Protein AF-A0A6V7LQM3-F1 (afdb_monomer)

Radius of gyration: 14.23 Å; Cα contacts (8 Å, |Δi|>4): 63; chains: 1; bounding box: 43×20×36 Å

Foldseek 3Di:
DVLVVLLVVLQVVLVCCLACVQVCCVVPVPVSLVVLVCCQPPVLVVSCVRDPCPPPSSVSSNVSSVCCNVVSHHDHHPPPDDPVND

Sequence (86 aa):
PQKDTTVLNARLIKDMLEIVGNAMWSAYPTQFPKLLQVLAQQYFPLLLRHESEKNCEISLLKDFLYNAITKGCIPPPEGLLPPTFW

pLDDT: mean 91.52, std 6.56, range [58.19, 97.38]

Secondary structure (DSSP, 8-state):
-HHHHHHHHHHHHHHHHHHHHHHHHHH-TTTHHHHHHHIIIIIHHHHHTTS-TTSHHHHHHHHHHHHHHHHT--PPPTTPPPGGG-

Nearest PDB structures (foldseek):
  6b4i-assembly2_A  TM=9.108E-01  e=2.690E-03  Homo sapiens
  6b4f-assembly2_A  TM=9.049E-01  e=3.727E-03  Homo sapiens

Mean predicted aligned error: 4.14 Å

Structure (mmCIF, N/CA/C/O backbone):
data_AF-A0A6V7LQM3-F1
#
_entry.id   AF-A0A6V7LQM3-F1
#
loop_
_atom_site.group_PDB
_atom_site.id
_atom_site.type_symbol
_atom_site.label_atom_id
_atom_site.label_alt_id
_atom_site.label_comp_id
_atom_site.label_asym_id
_atom_site.label_entity_id
_atom_site.label_seq_id
_atom_site.pdbx_PDB_ins_code
_atom_site.Cartn_x
_atom_site.Cartn_y
_atom_site.Cartn_z
_atom_site.occupancy
_atom_site.B_iso_or_equiv
_atom_site.auth_seq_id
_atom_site.auth_comp_id
_atom_site.auth_asym_id
_atom_site.auth_atom_id
_atom_site.pdbx_PDB_model_num
ATOM 1 N N . PRO A 1 1 ? -9.475 -4.929 23.677 1.00 58.19 1 PRO A N 1
ATOM 2 C CA . PRO A 1 1 ? -9.170 -6.122 22.852 1.00 58.19 1 PRO A CA 1
ATOM 3 C C . PRO A 1 1 ? -9.218 -5.864 21.334 1.00 58.19 1 PRO A C 1
ATOM 5 O O . PRO A 1 1 ? -8.211 -6.077 20.681 1.00 58.19 1 PRO A O 1
ATOM 8 N N . GLN A 1 2 ? -10.342 -5.400 20.762 1.00 64.12 2 GLN A N 1
ATOM 9 C CA . GLN A 1 2 ? -10.469 -5.193 19.298 1.00 64.12 2 GLN A CA 1
ATOM 10 C C . GLN A 1 2 ? -9.761 -3.937 18.755 1.00 64.12 2 GLN A C 1
ATOM 12 O O . GLN A 1 2 ? -9.421 -3.860 17.573 1.00 64.12 2 GLN A O 1
ATOM 17 N N . LYS A 1 3 ? -9.536 -2.947 19.619 1.00 69.62 3 LYS A N 1
ATOM 18 C CA . LYS A 1 3 ? -8.858 -1.690 19.284 1.00 69.62 3 LYS A CA 1
ATOM 19 C C . LYS A 1 3 ? -7.391 -1.910 18.920 1.00 69.62 3 LYS A C 1
ATOM 21 O O . LYS A 1 3 ? -6.969 -1.585 17.814 1.00 69.62 3 LYS A O 1
ATOM 26 N N . ASP A 1 4 ? -6.670 -2.615 19.787 1.00 78.31 4 ASP A N 1
ATOM 27 C CA . ASP A 1 4 ? -5.246 -2.921 19.612 1.00 78.31 4 ASP A CA 1
ATOM 28 C C . ASP A 1 4 ? -4.987 -3.739 18.337 1.00 78.31 4 ASP A C 1
ATOM 30 O O . ASP A 1 4 ? -4.042 -3.476 17.594 1.00 78.31 4 ASP A O 1
ATOM 34 N N . THR A 1 5 ? -5.877 -4.685 18.019 1.00 86.62 5 THR A N 1
ATOM 35 C CA . THR A 1 5 ? -5.783 -5.483 16.788 1.00 86.62 5 THR A CA 1
ATOM 36 C C . THR A 1 5 ? -6.025 -4.654 15.528 1.00 86.62 5 THR A C 1
ATOM 38 O O . THR A 1 5 ? -5.419 -4.921 14.496 1.00 86.62 5 THR A O 1
ATOM 41 N N . THR A 1 6 ? -6.885 -3.634 15.595 1.00 88.25 6 THR A N 1
ATOM 42 C CA . THR A 1 6 ? -7.181 -2.751 14.454 1.00 88.25 6 THR A CA 1
ATOM 43 C C . THR A 1 6 ? -5.970 -1.885 14.111 1.00 88.25 6 THR A C 1
ATOM 45 O O . THR A 1 6 ? -5.576 -1.810 12.947 1.00 88.25 6 THR A O 1
ATOM 48 N N . VAL A 1 7 ? -5.334 -1.302 15.133 1.00 89.75 7 VAL A N 1
ATOM 49 C CA . VAL A 1 7 ? -4.095 -0.518 14.997 1.00 89.75 7 VAL A CA 1
ATOM 50 C C . VAL A 1 7 ? -2.957 -1.391 14.462 1.00 89.75 7 VAL A C 1
ATOM 52 O O . VAL A 1 7 ? -2.265 -1.000 13.520 1.00 89.75 7 VAL A O 1
ATOM 55 N N . LEU A 1 8 ? -2.804 -2.608 14.998 1.00 92.56 8 LEU A N 1
ATOM 56 C CA . LEU A 1 8 ? -1.806 -3.565 14.522 1.00 92.56 8 LEU A CA 1
ATOM 57 C C . LEU A 1 8 ? -2.015 -3.917 13.044 1.00 92.56 8 LEU A C 1
ATOM 59 O O . LEU A 1 8 ? -1.064 -3.883 12.269 1.00 92.56 8 LEU A O 1
ATOM 63 N N . ASN A 1 9 ? -3.250 -4.209 12.636 1.00 91.75 9 ASN A N 1
ATOM 64 C CA . ASN A 1 9 ? -3.556 -4.536 11.245 1.00 91.75 9 ASN A CA 1
ATOM 65 C C . ASN A 1 9 ? -3.238 -3.370 10.302 1.00 91.75 9 ASN A C 1
ATOM 67 O O . ASN A 1 9 ? -2.677 -3.595 9.232 1.00 91.75 9 ASN A O 1
ATOM 71 N N . ALA A 1 10 ? -3.566 -2.134 10.693 1.00 93.12 10 ALA A N 1
ATOM 72 C CA . ALA A 1 10 ? -3.257 -0.954 9.890 1.00 93.12 10 ALA A CA 1
ATOM 73 C C . ALA A 1 10 ? -1.743 -0.792 9.688 1.00 93.12 10 ALA A C 1
ATOM 75 O O . ALA A 1 10 ? -1.281 -0.608 8.560 1.00 93.12 10 ALA A O 1
ATOM 76 N N . ARG A 1 11 ? -0.973 -0.947 10.772 1.00 94.62 11 ARG A N 1
ATOM 77 C CA . ARG A 1 11 ? 0.490 -0.894 10.743 1.00 94.62 11 ARG A CA 1
ATOM 78 C C . ARG A 1 11 ? 1.094 -2.000 9.878 1.00 94.62 11 ARG A C 1
ATOM 80 O O . ARG A 1 11 ? 1.888 -1.704 8.996 1.00 94.62 11 ARG A O 1
ATOM 87 N N . LEU A 1 12 ? 0.684 -3.254 10.076 1.00 95.44 12 LEU A N 1
ATOM 88 C CA . LEU A 1 12 ? 1.215 -4.393 9.319 1.00 95.44 12 LEU A CA 1
ATOM 89 C C . LEU A 1 12 ? 0.943 -4.271 7.817 1.00 95.44 12 LEU A C 1
ATOM 91 O O . LEU A 1 12 ? 1.819 -4.574 7.011 1.00 95.44 12 LEU A O 1
ATOM 95 N N . ILE A 1 13 ? -0.255 -3.817 7.435 1.00 95.56 13 ILE A N 1
ATOM 96 C CA . ILE A 1 13 ? -0.594 -3.592 6.026 1.00 95.56 13 ILE A CA 1
ATOM 97 C C . ILE A 1 13 ? 0.305 -2.505 5.435 1.00 95.56 13 ILE A C 1
ATOM 99 O O . ILE A 1 13 ? 0.860 -2.708 4.358 1.00 95.56 13 ILE A O 1
ATOM 103 N N . LYS A 1 14 ? 0.477 -1.375 6.131 1.00 95.19 14 LYS A N 1
ATOM 104 C CA . LYS A 1 14 ? 1.364 -0.296 5.680 1.00 95.19 14 LYS A CA 1
ATOM 105 C C . LYS A 1 14 ? 2.804 -0.791 5.515 1.00 95.19 14 LYS A C 1
ATOM 107 O O . LYS A 1 14 ? 3.367 -0.626 4.438 1.00 95.19 14 LYS A O 1
ATOM 112 N N . ASP A 1 15 ? 3.374 -1.404 6.550 1.00 95.00 15 ASP A N 1
ATOM 113 C CA . ASP A 1 15 ? 4.779 -1.832 6.569 1.00 95.00 15 ASP A CA 1
ATOM 114 C C . ASP A 1 15 ? 5.057 -2.852 5.449 1.00 95.00 15 ASP A C 1
ATOM 116 O O . ASP A 1 15 ? 6.072 -2.788 4.756 1.00 95.00 15 ASP A O 1
ATOM 120 N N . MET A 1 16 ? 4.113 -3.764 5.201 1.00 95.75 16 MET A N 1
ATOM 121 C CA . MET A 1 16 ? 4.194 -4.700 4.084 1.00 95.75 16 MET A CA 1
ATOM 122 C C . MET A 1 16 ? 4.169 -3.969 2.734 1.00 95.75 16 MET A C 1
ATOM 124 O O . MET A 1 16 ? 5.038 -4.206 1.895 1.00 95.75 16 MET A O 1
ATOM 128 N N . LEU A 1 17 ? 3.226 -3.045 2.528 1.00 95.50 17 LEU A N 1
ATOM 129 C CA . LEU A 1 17 ? 3.108 -2.293 1.276 1.00 95.50 17 LEU A CA 1
ATOM 130 C C . LEU A 1 17 ? 4.312 -1.379 1.000 1.00 95.50 17 LEU A C 1
ATOM 132 O O . LEU A 1 17 ? 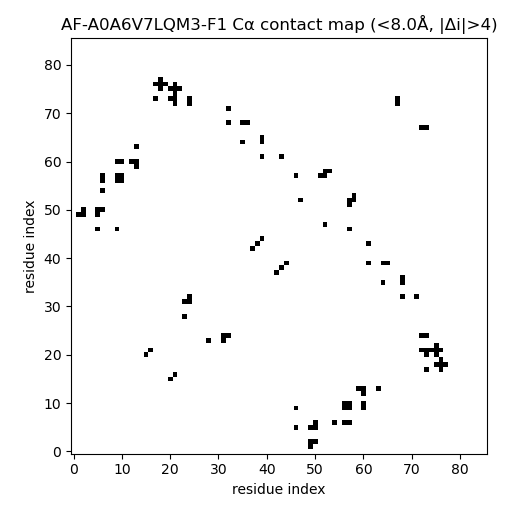4.651 -1.184 -0.165 1.00 95.50 17 LEU A O 1
ATOM 136 N N . GLU A 1 18 ? 4.976 -0.847 2.023 1.00 94.81 18 GLU A N 1
ATOM 137 C CA . GLU A 1 18 ? 6.211 -0.069 1.851 1.00 94.81 18 GLU A CA 1
ATOM 138 C C . GLU A 1 18 ? 7.364 -0.920 1.3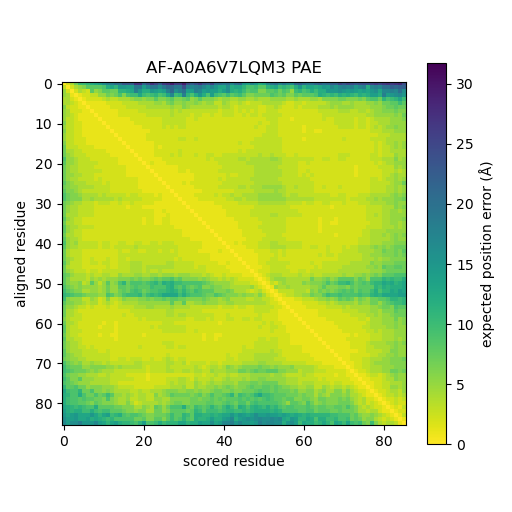24 1.00 94.81 18 GLU A C 1
ATOM 140 O O . GLU A 1 18 ? 8.120 -0.468 0.466 1.00 94.81 18 GLU A O 1
ATOM 145 N N . ILE A 1 19 ? 7.476 -2.164 1.793 1.00 94.62 19 ILE A N 1
ATOM 146 C CA . ILE A 1 19 ? 8.565 -3.060 1.398 1.00 94.62 19 ILE A CA 1
ATOM 147 C C . ILE A 1 19 ? 8.279 -3.695 0.035 1.00 94.62 19 ILE A C 1
ATOM 149 O O . ILE A 1 19 ? 9.106 -3.642 -0.875 1.00 94.62 19 ILE A O 1
ATOM 153 N N . VAL A 1 20 ? 7.108 -4.318 -0.126 1.00 95.25 20 VAL A N 1
ATOM 154 C CA . VAL A 1 20 ? 6.807 -5.136 -1.314 1.00 95.25 20 VAL A CA 1
ATOM 15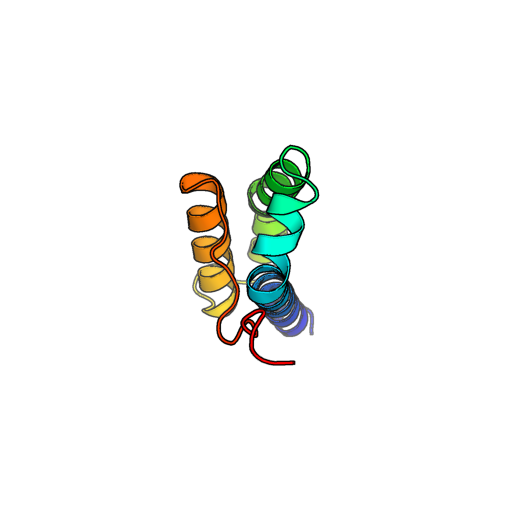5 C C . VAL A 1 20 ? 5.983 -4.412 -2.372 1.00 95.25 20 VAL A C 1
ATOM 157 O O . VAL A 1 20 ? 5.845 -4.921 -3.485 1.00 95.25 20 VAL A O 1
ATOM 160 N N . GLY A 1 21 ? 5.434 -3.234 -2.070 1.00 95.25 21 GLY A N 1
ATOM 161 C CA . GLY A 1 21 ? 4.480 -2.555 -2.945 1.00 95.25 21 GLY A CA 1
ATOM 162 C C . GLY A 1 21 ? 5.051 -2.213 -4.317 1.00 95.25 21 GLY A C 1
ATOM 163 O O . GLY A 1 21 ? 4.366 -2.401 -5.319 1.00 95.25 21 GLY A O 1
ATOM 164 N N . ASN A 1 22 ? 6.318 -1.797 -4.395 1.00 95.56 22 ASN A N 1
ATOM 165 C CA . ASN A 1 22 ? 6.983 -1.525 -5.672 1.00 95.56 22 ASN A CA 1
ATOM 166 C C . ASN A 1 22 ? 7.109 -2.787 -6.549 1.00 95.56 22 ASN A C 1
ATOM 168 O O . ASN A 1 22 ? 6.772 -2.769 -7.738 1.00 95.56 22 ASN A O 1
ATOM 172 N N . ALA A 1 23 ? 7.530 -3.902 -5.946 1.00 95.38 23 ALA A N 1
ATOM 173 C CA . ALA A 1 23 ? 7.661 -5.181 -6.634 1.00 95.38 23 ALA A CA 1
ATOM 174 C C . ALA A 1 23 ? 6.293 -5.728 -7.076 1.00 95.38 23 ALA A C 1
ATOM 176 O O . ALA A 1 23 ? 6.147 -6.187 -8.207 1.00 95.38 23 ALA A O 1
ATOM 177 N N . MET A 1 24 ? 5.266 -5.623 -6.225 1.00 96.06 24 MET A N 1
ATOM 178 C CA . MET A 1 24 ? 3.899 -6.042 -6.553 1.00 96.06 24 MET A CA 1
ATOM 179 C C . MET A 1 24 ? 3.276 -5.202 -7.662 1.00 96.06 24 MET A C 1
ATOM 181 O O . MET A 1 24 ? 2.610 -5.755 -8.535 1.00 96.06 24 MET A O 1
ATOM 185 N N . TRP A 1 25 ? 3.514 -3.890 -7.668 1.00 95.69 25 TRP A N 1
ATO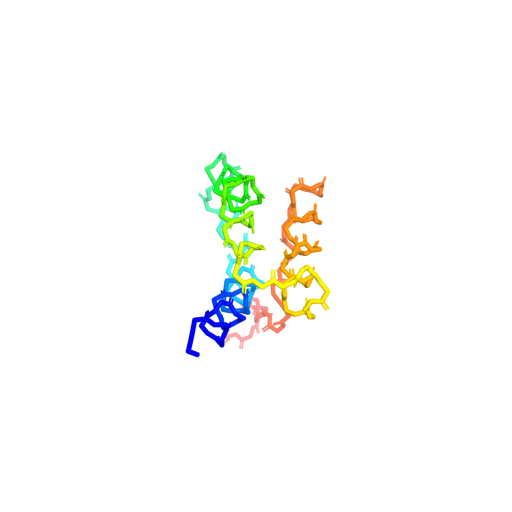M 186 C CA . TRP A 1 25 ? 3.042 -3.022 -8.743 1.00 95.69 25 TRP A CA 1
ATOM 187 C C . TRP A 1 25 ? 3.687 -3.390 -10.081 1.00 95.69 25 TRP A C 1
ATOM 189 O O . TRP A 1 25 ? 3.009 -3.420 -11.104 1.00 95.69 25 TRP A O 1
ATOM 199 N N . SER A 1 26 ? 4.977 -3.731 -10.065 1.00 95.06 26 SER A N 1
ATOM 200 C CA . SER A 1 26 ? 5.712 -4.157 -11.261 1.00 95.06 26 SER A CA 1
ATOM 201 C C . SER A 1 26 ? 5.265 -5.536 -11.761 1.00 95.06 26 SER A C 1
ATOM 203 O O . SER A 1 26 ? 5.115 -5.736 -12.963 1.00 95.06 26 SER A O 1
ATOM 205 N N . ALA A 1 27 ? 5.009 -6.481 -10.850 1.00 97.06 27 ALA A N 1
ATOM 206 C CA . ALA A 1 27 ? 4.562 -7.832 -11.190 1.00 97.06 27 ALA A CA 1
ATOM 207 C C . ALA A 1 27 ? 3.085 -7.891 -11.625 1.00 97.06 27 ALA A C 1
ATOM 209 O O . ALA A 1 27 ? 2.723 -8.691 -12.487 1.00 97.06 27 ALA A O 1
ATOM 210 N N . TYR A 1 28 ? 2.227 -7.043 -11.048 1.00 96.88 28 TYR A N 1
ATOM 211 C CA . TYR A 1 28 ? 0.777 -7.051 -11.266 1.00 96.88 28 TYR A CA 1
ATOM 212 C C . TYR A 1 28 ? 0.224 -5.645 -11.568 1.00 96.88 28 TYR A C 1
ATOM 214 O O . TYR A 1 28 ? -0.654 -5.158 -10.847 1.00 96.88 28 TYR A O 1
ATOM 222 N N . PRO A 1 29 ? 0.655 -4.996 -12.663 1.00 94.62 29 PRO A N 1
ATOM 223 C CA . PRO A 1 29 ? 0.398 -3.574 -12.917 1.00 94.62 29 PRO A CA 1
ATOM 224 C C . PRO A 1 29 ? -1.083 -3.207 -13.061 1.00 94.62 29 PRO A C 1
ATOM 226 O O . PRO A 1 29 ? -1.455 -2.058 -12.853 1.00 94.62 29 PRO A O 1
ATOM 229 N N . THR A 1 30 ? -1.953 -4.164 -13.396 1.00 94.94 30 THR A N 1
ATOM 230 C CA . THR A 1 30 ? -3.399 -3.930 -13.560 1.00 94.94 30 THR A CA 1
ATOM 231 C C . THR A 1 30 ? -4.245 -4.434 -12.394 1.00 94.94 30 THR A C 1
ATOM 233 O O . THR A 1 30 ? -5.363 -3.955 -12.208 1.00 94.94 30 THR A O 1
ATOM 236 N N . GLN A 1 31 ? -3.750 -5.401 -11.615 1.00 97.38 31 GLN A N 1
ATOM 237 C CA . GLN A 1 31 ? -4.511 -6.021 -10.523 1.00 97.38 31 GLN A CA 1
ATOM 238 C C . GLN A 1 31 ? -4.145 -5.429 -9.165 1.00 97.38 31 GLN A C 1
ATOM 240 O O . GLN A 1 31 ? -5.027 -5.202 -8.340 1.00 97.38 31 GLN A O 1
ATOM 245 N N . PHE A 1 32 ? -2.871 -5.109 -8.944 1.00 96.81 32 PHE A N 1
ATOM 246 C CA . PHE A 1 32 ? -2.428 -4.516 -7.690 1.00 96.81 32 PHE A CA 1
ATOM 247 C C . PHE A 1 32 ? -3.073 -3.146 -7.405 1.00 96.81 32 PHE A C 1
ATOM 249 O O . PHE A 1 32 ? -3.568 -2.958 -6.293 1.00 96.81 32 PHE A O 1
ATOM 256 N N . PRO A 1 33 ? -3.228 -2.227 -8.382 1.00 95.75 33 PRO A N 1
ATOM 257 C CA . PRO A 1 33 ? -3.944 -0.974 -8.132 1.00 95.75 33 PRO A CA 1
ATOM 258 C C . PRO A 1 33 ? -5.409 -1.186 -7.730 1.00 95.75 33 PRO A C 1
ATOM 260 O O . PRO A 1 33 ? -5.931 -0.452 -6.894 1.00 95.75 33 PRO A O 1
ATOM 263 N N . LYS A 1 34 ? -6.075 -2.218 -8.270 1.00 96.62 34 LYS A N 1
ATOM 264 C CA . LYS A 1 34 ? -7.448 -2.570 -7.871 1.00 96.62 34 LYS A CA 1
ATOM 265 C C . LYS A 1 34 ? -7.496 -3.053 -6.427 1.00 96.62 34 LYS A C 1
ATOM 267 O O . LYS A 1 34 ? -8.409 -2.685 -5.696 1.00 96.62 34 LYS A O 1
ATOM 272 N N . LEU A 1 35 ? -6.504 -3.836 -6.000 1.00 96.56 35 LEU A N 1
ATOM 273 C CA . LEU A 1 35 ? -6.389 -4.260 -4.607 1.00 96.56 35 LEU A CA 1
ATOM 274 C C . LEU A 1 35 ? -6.232 -3.050 -3.674 1.00 96.56 35 LEU A C 1
ATOM 276 O O . LEU A 1 35 ? -6.925 -2.972 -2.663 1.00 96.56 35 LEU A O 1
ATOM 280 N N . LEU A 1 36 ? -5.394 -2.073 -4.037 1.00 96.19 36 LEU A N 1
ATOM 281 C CA . LEU A 1 36 ? -5.245 -0.832 -3.266 1.00 96.19 36 LEU A CA 1
ATOM 282 C C . LEU A 1 36 ? -6.547 -0.024 -3.206 1.00 96.19 36 LEU A C 1
ATOM 284 O O . LEU A 1 36 ? -6.891 0.503 -2.150 1.00 96.19 36 LEU A O 1
ATOM 288 N N . GLN A 1 37 ? -7.309 0.029 -4.302 1.00 95.88 37 GLN A N 1
ATOM 289 C CA . GLN A 1 37 ? -8.637 0.649 -4.308 1.00 95.88 37 GLN A CA 1
ATOM 290 C C . GLN A 1 37 ? -9.609 -0.073 -3.371 1.00 95.88 37 GLN A C 1
ATOM 292 O O . GLN A 1 37 ? -10.320 0.590 -2.622 1.00 95.88 37 GLN A O 1
ATOM 297 N N . VAL A 1 38 ? -9.616 -1.409 -3.349 1.00 96.75 38 VAL A N 1
ATOM 298 C CA . VAL A 1 38 ? -10.438 -2.187 -2.406 1.00 96.75 38 VAL A CA 1
ATOM 299 C C . VAL A 1 38 ? -10.020 -1.909 -0.961 1.00 96.75 38 VAL A C 1
ATOM 301 O O . VAL A 1 38 ? -10.880 -1.698 -0.103 1.00 96.75 38 VAL A O 1
ATOM 304 N N . LEU A 1 39 ? -8.714 -1.835 -0.686 1.00 95.62 39 LEU A N 1
ATOM 305 C CA . LEU A 1 39 ? -8.209 -1.474 0.637 1.00 95.62 39 LEU A CA 1
ATOM 306 C C . LEU A 1 39 ? -8.683 -0.077 1.060 1.00 95.62 39 LEU A C 1
ATOM 308 O O . LEU A 1 39 ? -9.176 0.084 2.173 1.00 95.62 39 LEU A O 1
ATOM 312 N N . ALA A 1 40 ? -8.609 0.911 0.169 1.00 94.75 40 ALA A N 1
ATOM 313 C CA . ALA A 1 40 ? -9.020 2.282 0.460 1.00 94.75 40 ALA A CA 1
ATOM 314 C C . ALA A 1 40 ? -10.547 2.454 0.576 1.00 94.75 40 ALA A C 1
ATOM 316 O O . ALA A 1 40 ? -11.022 3.191 1.436 1.00 94.75 40 ALA A O 1
ATOM 317 N N . GLN A 1 41 ? -11.329 1.792 -0.280 1.00 95.19 41 GLN A N 1
ATOM 318 C CA . GLN A 1 41 ? -12.777 2.016 -0.386 1.00 95.19 41 GLN A CA 1
ATOM 319 C C . GLN A 1 41 ? -13.609 1.091 0.500 1.00 95.19 41 GLN A C 1
ATOM 321 O O . GLN A 1 41 ? -14.688 1.481 0.936 1.00 95.19 41 GLN A O 1
ATOM 326 N N . GLN A 1 42 ? -13.146 -0.136 0.745 1.00 94.44 42 GLN A N 1
ATOM 327 C CA . GLN A 1 42 ? -13.931 -1.150 1.453 1.00 94.44 42 GLN A CA 1
ATOM 328 C C . GLN A 1 42 ? -13.323 -1.504 2.804 1.00 94.44 42 GLN A C 1
ATOM 330 O O . GLN A 1 42 ? -14.043 -1.554 3.798 1.00 94.44 42 GLN A O 1
ATOM 335 N N . TYR A 1 43 ? -12.007 -1.717 2.865 1.00 93.25 43 TYR A N 1
ATOM 336 C CA . TYR A 1 43 ? -11.358 -2.141 4.105 1.00 93.25 43 TYR A CA 1
ATOM 337 C C . TYR A 1 43 ? -11.127 -0.980 5.077 1.00 93.25 43 TYR A C 1
ATOM 339 O O . TYR A 1 43 ? -11.427 -1.099 6.263 1.00 93.25 43 TYR A O 1
ATOM 347 N N . PHE A 1 44 ? -10.657 0.169 4.588 1.00 92.19 44 PHE A N 1
ATOM 348 C CA . PHE A 1 44 ? -10.375 1.332 5.430 1.00 92.19 44 PHE A CA 1
ATOM 349 C C . PHE A 1 44 ? -11.600 1.808 6.241 1.00 92.19 44 PHE A C 1
ATOM 351 O O . PHE A 1 44 ? -11.467 1.988 7.453 1.00 92.19 44 PHE A O 1
ATOM 358 N N . PRO A 1 45 ? -12.826 1.889 5.678 1.00 92.44 45 PRO A N 1
ATOM 359 C CA . PRO A 1 45 ? -14.024 2.178 6.471 1.00 92.44 45 PRO A CA 1
ATOM 360 C C . 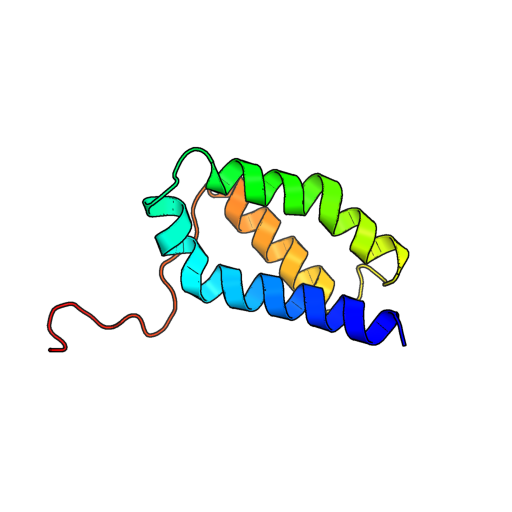PRO A 1 45 ? -14.323 1.153 7.574 1.00 92.44 45 PRO A C 1
ATOM 362 O O . PRO A 1 45 ? -14.925 1.513 8.581 1.00 92.44 45 PRO A O 1
ATOM 365 N N . LEU A 1 46 ? -13.926 -0.117 7.418 1.00 91.25 46 LEU A N 1
ATOM 366 C CA . LEU A 1 46 ? -14.102 -1.136 8.462 1.00 91.25 46 LEU A CA 1
ATOM 367 C C . LEU A 1 46 ? -13.159 -0.906 9.647 1.00 91.25 46 LEU A C 1
ATOM 369 O O . LEU A 1 46 ? -13.560 -1.141 10.790 1.00 91.25 46 LEU A O 1
ATOM 373 N N . LEU A 1 47 ? -11.946 -0.408 9.390 1.00 89.38 47 LEU A N 1
ATOM 374 C CA . LEU A 1 47 ? -11.021 0.018 10.445 1.00 89.38 47 LEU A CA 1
ATOM 375 C C . LEU A 1 47 ? -11.615 1.196 11.230 1.00 89.38 47 LEU A C 1
ATOM 377 O O . LEU A 1 47 ? -11.651 1.161 12.459 1.00 89.38 47 LEU A O 1
ATOM 381 N N . LEU A 1 48 ? -12.188 2.178 10.524 1.00 89.75 48 LEU A N 1
ATOM 382 C CA . LEU A 1 48 ? -12.806 3.362 11.135 1.00 89.75 48 LEU A CA 1
ATOM 383 C C . LEU A 1 48 ? -14.058 3.070 11.980 1.00 89.75 48 LEU A C 1
ATOM 385 O O . LEU A 1 48 ? -14.474 3.902 12.782 1.00 89.75 48 LEU A O 1
ATOM 389 N N . ARG A 1 49 ? -14.681 1.893 11.834 1.00 89.56 49 ARG A N 1
ATOM 390 C CA . ARG A 1 49 ? -15.786 1.471 12.719 1.00 89.56 49 ARG A CA 1
ATOM 391 C C . ARG A 1 49 ? -15.312 1.123 14.127 1.00 89.56 49 ARG A C 1
ATOM 393 O O . ARG A 1 49 ? -16.104 1.191 15.062 1.00 89.56 49 ARG A O 1
ATOM 400 N N . HIS A 1 50 ? -14.055 0.713 14.264 1.00 87.31 50 HIS A N 1
ATOM 401 C CA . HIS A 1 50 ? -13.492 0.220 15.520 1.00 87.31 50 HIS A CA 1
ATOM 402 C C . HIS A 1 50 ? -12.497 1.206 16.134 1.00 87.31 50 HIS A C 1
ATOM 404 O O . HIS A 1 50 ? -12.281 1.167 17.347 1.00 87.31 50 HIS A O 1
ATOM 410 N N . GLU A 1 51 ? -11.935 2.106 15.323 1.00 89.00 51 GLU A N 1
ATOM 411 C CA . GLU A 1 51 ? -10.972 3.111 15.755 1.00 89.00 51 GLU A CA 1
ATOM 412 C C . GLU A 1 51 ? -11.164 4.483 15.103 1.00 89.00 51 GLU A C 1
ATOM 414 O O . GLU A 1 51 ? -11.789 4.628 14.057 1.00 89.00 51 GLU A O 1
ATOM 419 N N . SER A 1 52 ? -10.611 5.510 15.749 1.00 84.69 52 SER A N 1
ATOM 420 C CA . SER A 1 52 ? -10.668 6.886 15.249 1.00 84.69 52 SER A CA 1
ATOM 421 C C . SER A 1 52 ? -9.683 7.106 14.105 1.00 84.69 52 SER A C 1
ATOM 423 O O . SER A 1 52 ? -8.526 6.711 14.189 1.00 84.69 52 SER A O 1
ATOM 425 N N . GLU A 1 53 ? -10.091 7.868 13.092 1.00 80.00 53 GLU A N 1
ATOM 426 C CA . GLU A 1 53 ? -9.193 8.346 12.031 1.00 80.00 53 GLU A CA 1
ATOM 427 C C . GLU A 1 53 ? -8.046 9.221 12.569 1.00 80.00 53 GLU A C 1
ATOM 429 O O . GLU A 1 53 ? -7.013 9.364 11.927 1.00 80.00 53 GLU A O 1
ATOM 434 N N . LYS A 1 54 ? -8.203 9.774 13.781 1.00 81.88 54 LYS A N 1
ATOM 435 C CA . LYS A 1 54 ? -7.152 10.528 14.482 1.00 81.88 54 LYS A CA 1
ATOM 436 C C . LYS A 1 54 ? -6.057 9.634 15.074 1.00 81.88 54 LYS A C 1
ATOM 438 O O . LYS A 1 54 ? -5.086 10.158 15.614 1.00 81.88 54 LYS A O 1
ATOM 443 N N . ASN A 1 55 ? -6.225 8.311 15.042 1.00 90.62 55 ASN A N 1
ATOM 444 C CA . ASN A 1 55 ? -5.165 7.385 15.411 1.00 90.62 55 ASN A CA 1
ATOM 445 C C . ASN A 1 55 ? -4.027 7.482 14.378 1.00 90.62 55 ASN A C 1
ATOM 447 O O . ASN A 1 55 ? -4.275 7.487 13.171 1.00 90.62 55 ASN A O 1
ATOM 451 N N . CYS A 1 56 ? -2.790 7.585 14.863 1.00 89.31 56 CYS A N 1
ATOM 452 C CA . CYS A 1 56 ? -1.619 7.878 14.040 1.00 89.31 56 CYS A CA 1
ATOM 453 C C . CYS A 1 56 ? -1.433 6.830 12.933 1.00 89.31 56 CYS A C 1
ATOM 455 O O . CYS A 1 56 ? -1.306 7.160 11.760 1.00 89.31 56 CYS A O 1
ATOM 457 N N . GLU A 1 57 ? -1.508 5.556 13.291 1.00 90.50 57 GLU A N 1
ATOM 458 C CA . GLU A 1 57 ? -1.253 4.407 12.432 1.00 90.50 57 GLU A CA 1
ATOM 459 C C . GLU A 1 57 ? -2.317 4.277 11.338 1.00 90.50 57 GLU A C 1
ATOM 461 O O . GLU A 1 57 ? -2.006 3.946 10.192 1.00 90.50 57 GLU A O 1
ATOM 466 N N . ILE A 1 58 ? -3.569 4.602 11.669 1.00 92.62 58 ILE A N 1
ATOM 467 C CA . ILE A 1 58 ? -4.674 4.640 10.707 1.00 92.62 58 ILE A CA 1
ATOM 468 C C . ILE A 1 58 ? -4.506 5.811 9.734 1.00 92.62 58 ILE A C 1
ATOM 470 O O . ILE A 1 58 ? -4.662 5.619 8.526 1.00 92.62 58 ILE A O 1
ATOM 474 N N . SER A 1 59 ? -4.145 7.001 10.227 1.00 92.81 59 SER A N 1
ATOM 475 C CA . SER A 1 59 ? -3.875 8.161 9.366 1.00 92.81 59 SER A CA 1
ATOM 476 C C . SER A 1 59 ? -2.696 7.900 8.427 1.00 92.81 59 SER A C 1
ATOM 478 O O . SER A 1 59 ? -2.783 8.194 7.239 1.00 92.81 59 SER A O 1
ATOM 480 N N . LEU A 1 60 ? -1.624 7.271 8.918 1.00 93.44 60 LEU A N 1
ATOM 481 C CA . LEU A 1 60 ? -0.460 6.917 8.103 1.00 93.44 60 LEU A CA 1
ATOM 482 C C . LEU A 1 60 ? -0.822 5.943 6.977 1.00 93.44 60 LEU A C 1
ATOM 484 O O . LEU A 1 60 ? -0.385 6.128 5.841 1.00 93.44 60 LEU A O 1
ATOM 488 N N . LEU A 1 61 ? -1.643 4.926 7.261 1.00 94.38 61 LEU A N 1
ATOM 489 C CA . LEU A 1 61 ? -2.135 4.017 6.225 1.00 94.38 61 LEU A CA 1
ATOM 490 C C . LEU A 1 61 ? -2.995 4.759 5.190 1.00 94.38 61 LEU A C 1
ATOM 492 O O . LEU A 1 61 ? -2.865 4.507 3.991 1.00 94.38 61 LEU A O 1
ATOM 496 N N . LYS A 1 62 ? -3.855 5.684 5.633 1.00 94.06 62 LYS A N 1
ATOM 497 C CA . LYS A 1 62 ? -4.684 6.506 4.742 1.00 94.06 62 LYS A CA 1
ATOM 498 C C . LYS A 1 62 ? -3.830 7.326 3.783 1.00 94.06 62 LYS A C 1
ATOM 500 O O . LYS A 1 62 ? -4.049 7.274 2.573 1.00 94.06 62 LYS A O 1
ATOM 505 N N . ASP A 1 63 ? -2.856 8.051 4.321 1.00 94.56 63 ASP A N 1
ATOM 506 C CA . ASP A 1 63 ? -1.976 8.916 3.542 1.00 94.56 63 ASP A CA 1
ATOM 507 C C . ASP A 1 63 ? -1.127 8.093 2.570 1.00 94.56 63 ASP A C 1
ATOM 509 O O . ASP A 1 63 ? -0.953 8.479 1.411 1.00 94.56 63 ASP A O 1
ATOM 513 N N . PHE A 1 64 ? -0.655 6.919 2.996 1.00 94.94 64 PHE A N 1
ATOM 514 C CA . PHE A 1 64 ? 0.057 5.986 2.129 1.00 94.94 64 PHE A CA 1
ATOM 515 C C . PHE A 1 64 ? -0.812 5.529 0.948 1.00 94.94 64 PHE A C 1
ATOM 517 O O . PHE A 1 64 ? -0.405 5.669 -0.207 1.00 94.94 64 PHE A O 1
ATOM 524 N N . LEU A 1 65 ? -2.026 5.032 1.214 1.00 95.50 65 LEU A N 1
ATOM 525 C CA . LEU A 1 65 ? -2.949 4.560 0.175 1.00 95.50 65 LEU A CA 1
ATOM 526 C C . LEU A 1 65 ? -3.342 5.687 -0.786 1.00 95.50 65 LEU A C 1
ATOM 528 O O . LEU A 1 65 ? -3.336 5.489 -2.002 1.00 95.50 65 LEU A O 1
ATOM 532 N N . TYR A 1 66 ? -3.638 6.875 -0.257 1.00 95.00 66 TYR A N 1
ATOM 533 C CA . TYR A 1 66 ? -3.972 8.046 -1.063 1.00 95.00 66 TYR A CA 1
ATOM 534 C C . TYR A 1 66 ? -2.822 8.433 -1.997 1.00 95.00 66 TYR A C 1
ATOM 536 O O . TYR A 1 66 ? -3.033 8.620 -3.197 1.00 95.00 66 TYR A O 1
ATOM 544 N N . ASN A 1 67 ? -1.595 8.496 -1.475 1.00 95.25 67 ASN A N 1
ATOM 545 C CA . ASN A 1 67 ? -0.412 8.812 -2.267 1.00 95.25 67 ASN A CA 1
ATOM 546 C C . ASN A 1 67 ? -0.139 7.751 -3.338 1.00 95.25 67 ASN A C 1
ATOM 548 O O . ASN A 1 67 ? 0.113 8.112 -4.486 1.00 95.25 6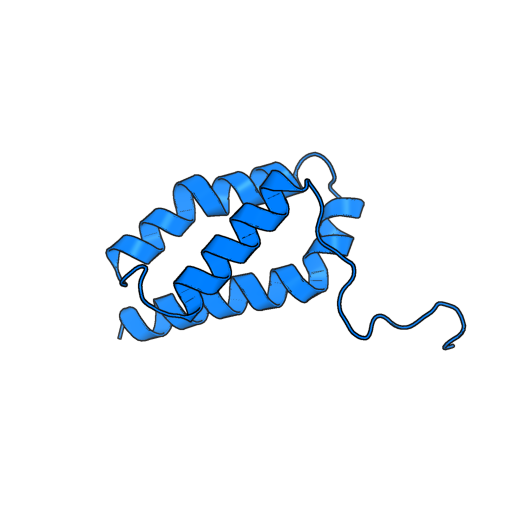7 ASN A O 1
ATOM 552 N N . ALA A 1 68 ? -0.221 6.466 -2.988 1.00 94.25 68 ALA A N 1
ATOM 553 C CA . ALA A 1 68 ? 0.028 5.363 -3.912 1.00 94.25 68 ALA A CA 1
ATOM 554 C C . ALA A 1 68 ? -0.979 5.353 -5.075 1.00 94.25 68 ALA A C 1
ATOM 556 O O . ALA A 1 68 ? -0.588 5.239 -6.236 1.00 94.25 68 ALA A O 1
ATOM 557 N N . ILE A 1 69 ? -2.272 5.534 -4.783 1.00 94.50 69 ILE A N 1
ATOM 558 C CA . ILE A 1 69 ? -3.333 5.564 -5.802 1.00 94.50 69 ILE A CA 1
ATOM 559 C C . ILE A 1 69 ? -3.220 6.819 -6.676 1.00 94.50 69 ILE A C 1
ATOM 561 O O . ILE A 1 69 ? -3.327 6.717 -7.895 1.00 94.50 69 ILE A O 1
ATOM 565 N N . THR A 1 70 ? -2.975 7.988 -6.075 1.00 95.00 70 THR A N 1
ATOM 566 C CA . THR A 1 70 ? -2.908 9.268 -6.803 1.00 95.00 70 THR A CA 1
ATOM 567 C C . THR A 1 70 ? -1.682 9.345 -7.708 1.00 95.00 70 THR A C 1
ATOM 569 O O . THR A 1 70 ? -1.781 9.799 -8.845 1.00 95.00 70 THR A O 1
ATOM 572 N N . LYS A 1 71 ? -0.518 8.892 -7.223 1.00 93.69 71 LYS A N 1
ATOM 573 C CA . LYS A 1 71 ? 0.723 8.869 -8.012 1.00 93.69 71 LYS A CA 1
ATOM 574 C C . LYS A 1 71 ? 0.748 7.723 -9.023 1.00 93.69 71 LYS A C 1
ATOM 576 O O . LYS A 1 71 ? 1.495 7.792 -9.992 1.00 93.69 71 LYS A O 1
ATOM 581 N N . GLY A 1 72 ? -0.043 6.673 -8.794 1.00 92.50 72 GLY A N 1
ATOM 582 C CA . GLY A 1 72 ? -0.053 5.473 -9.629 1.00 92.50 72 GLY A CA 1
ATOM 583 C C . GLY A 1 72 ? 1.239 4.656 -9.530 1.00 92.50 72 GLY A C 1
ATOM 584 O O . GLY A 1 72 ? 1.550 3.895 -10.444 1.00 92.50 72 GLY A O 1
ATOM 585 N N . CYS A 1 73 ? 2.008 4.834 -8.454 1.00 91.38 73 CYS A N 1
ATOM 586 C CA . CYS A 1 73 ? 3.232 4.093 -8.192 1.00 91.38 73 CYS A CA 1
ATOM 587 C C . CYS A 1 73 ? 3.555 4.065 -6.692 1.00 91.38 73 CYS A C 1
ATOM 589 O O . CYS A 1 73 ? 3.123 4.927 -5.922 1.00 91.38 73 CYS A O 1
ATOM 591 N N . ILE A 1 74 ? 4.358 3.079 -6.293 1.00 93.94 74 ILE A N 1
ATOM 592 C CA . ILE A 1 74 ? 5.002 3.012 -4.977 1.00 93.94 74 ILE A CA 1
ATOM 593 C C . ILE A 1 74 ? 6.515 3.040 -5.223 1.00 93.94 74 ILE A C 1
ATOM 595 O O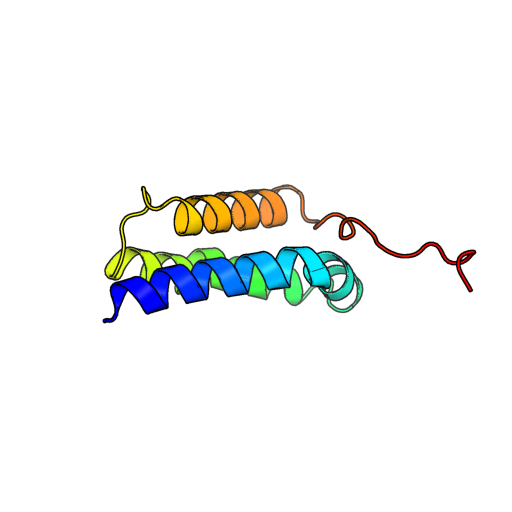 . ILE A 1 74 ? 6.988 2.268 -6.068 1.00 93.94 74 ILE A O 1
ATOM 599 N N . PRO A 1 75 ? 7.275 3.932 -4.560 1.00 92.06 75 PRO A N 1
ATOM 600 C CA . PRO A 1 75 ? 8.722 3.996 -4.730 1.00 92.06 75 PRO A CA 1
ATOM 601 C C . PRO A 1 75 ? 9.390 2.693 -4.261 1.00 92.06 75 PRO A C 1
ATOM 603 O O . PRO A 1 75 ? 8.820 1.985 -3.430 1.00 92.06 75 PRO A O 1
ATOM 606 N N . PRO A 1 76 ? 10.582 2.355 -4.780 1.00 92.00 76 PRO A N 1
ATOM 607 C CA . PRO A 1 76 ? 11.364 1.240 -4.260 1.00 92.00 76 PRO A CA 1
ATOM 608 C C . PRO A 1 76 ? 11.602 1.386 -2.749 1.00 92.00 76 PRO A C 1
ATOM 610 O O . PRO A 1 76 ? 11.739 2.518 -2.274 1.00 92.00 76 PRO A O 1
ATOM 613 N N . PRO A 1 77 ? 11.670 0.274 -2.000 1.00 92.50 77 PRO A N 1
ATOM 614 C CA . PRO A 1 77 ? 11.887 0.330 -0.563 1.00 92.50 77 PRO A CA 1
ATOM 615 C C . PRO A 1 77 ? 13.267 0.898 -0.226 1.00 92.50 77 PRO A C 1
ATOM 617 O O . PRO A 1 77 ? 14.248 0.681 -0.947 1.00 92.50 77 PRO A O 1
ATOM 620 N N . GLU A 1 78 ? 13.352 1.605 0.900 1.00 88.56 78 GLU A N 1
ATOM 621 C CA . GLU A 1 78 ? 14.634 2.058 1.431 1.00 88.56 78 GLU A CA 1
ATOM 622 C C . GLU A 1 78 ? 15.534 0.857 1.749 1.00 88.56 78 GLU A C 1
ATOM 624 O O . GLU A 1 78 ? 15.087 -0.160 2.278 1.00 88.56 78 GLU A O 1
ATOM 629 N N . GLY A 1 79 ? 16.819 0.964 1.404 1.00 87.88 79 GLY A N 1
ATOM 630 C CA . GLY A 1 79 ? 17.781 -0.120 1.610 1.00 87.88 79 GLY A CA 1
ATOM 631 C C . GLY A 1 79 ? 17.715 -1.250 0.577 1.00 87.88 79 GLY A C 1
ATOM 632 O O . GLY A 1 79 ? 18.331 -2.292 0.798 1.00 87.88 79 GLY A O 1
ATOM 633 N N . LEU A 1 80 ? 17.013 -1.069 -0.552 1.00 88.69 80 LEU A N 1
ATOM 634 C CA . LEU A 1 80 ? 17.073 -2.020 -1.664 1.00 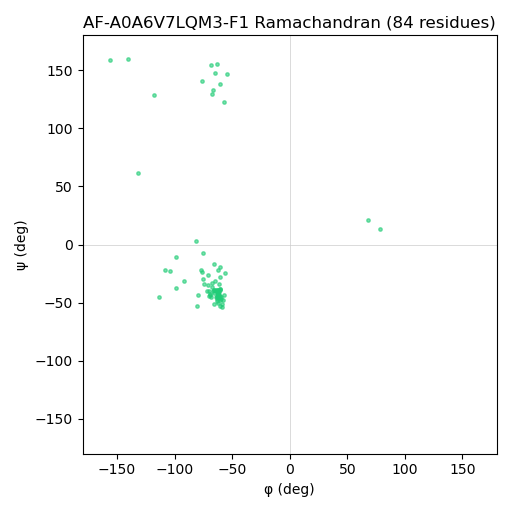88.69 80 LEU A CA 1
ATOM 635 C C . LEU A 1 80 ? 18.526 -2.192 -2.142 1.00 88.69 80 LEU A C 1
ATOM 637 O O . LEU A 1 80 ? 19.187 -1.223 -2.521 1.00 88.69 80 LEU A O 1
ATOM 641 N N . LEU A 1 81 ? 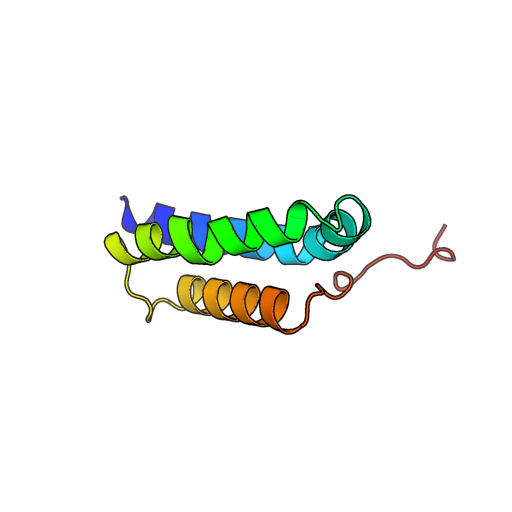19.017 -3.433 -2.125 1.00 89.56 81 LEU A N 1
ATOM 642 C CA . LEU A 1 81 ? 20.396 -3.738 -2.498 1.00 89.56 81 LEU A CA 1
ATOM 643 C C . LEU A 1 81 ? 20.617 -3.489 -4.000 1.00 89.56 81 LEU A C 1
ATOM 645 O O . LEU A 1 81 ? 19.844 -3.998 -4.820 1.00 89.56 81 LEU A O 1
ATOM 649 N N . PRO A 1 82 ? 21.662 -2.734 -4.386 1.00 87.75 82 PRO A N 1
ATOM 650 C CA . PRO A 1 82 ? 21.973 -2.525 -5.790 1.00 87.75 82 PRO A CA 1
ATOM 651 C C . PRO A 1 82 ? 22.453 -3.836 -6.434 1.00 87.75 82 PRO A C 1
ATOM 653 O O . PRO A 1 82 ? 23.040 -4.678 -5.753 1.00 87.75 82 PRO A O 1
ATOM 656 N N . PRO A 1 83 ? 22.298 -4.002 -7.759 1.00 86.38 83 PRO A N 1
ATOM 657 C CA . PRO A 1 83 ? 22.777 -5.195 -8.464 1.00 86.38 83 PRO A CA 1
ATOM 658 C C . PRO A 1 83 ? 24.277 -5.477 -8.277 1.00 86.38 83 PRO A C 1
ATOM 660 O O . PRO A 1 83 ? 24.699 -6.620 -8.388 1.00 86.38 83 PRO A O 1
ATOM 663 N N . THR A 1 84 ? 25.070 -4.444 -7.978 1.00 91.12 84 THR A N 1
ATOM 664 C CA . THR A 1 84 ? 26.522 -4.498 -7.742 1.00 91.12 84 THR A CA 1
ATOM 665 C C . THR A 1 84 ? 26.912 -4.933 -6.327 1.00 91.12 84 THR A C 1
ATOM 667 O O . THR A 1 84 ? 28.083 -4.852 -5.976 1.00 91.12 84 THR A O 1
ATOM 670 N N . PHE A 1 85 ? 25.945 -5.274 -5.474 1.00 89.38 85 PHE A N 1
ATOM 671 C CA . PHE A 1 85 ? 26.207 -5.664 -4.089 1.00 89.38 85 PHE A CA 1
ATOM 672 C C . PHE A 1 85 ? 26.775 -7.086 -3.954 1.00 89.38 85 PHE A C 1
ATOM 674 O O . PHE A 1 85 ? 27.497 -7.355 -2.997 1.00 89.38 85 PHE A O 1
ATOM 681 N N . TRP A 1 86 ? 26.416 -7.980 -4.878 1.00 83.75 86 TRP A N 1
ATOM 682 C CA . TRP A 1 86 ? 26.817 -9.392 -4.885 1.00 83.75 86 TRP A CA 1
ATOM 683 C C . TRP A 1 86 ? 28.239 -9.587 -5.406 1.00 83.75 86 TRP A C 1
ATOM 685 O O . TRP A 1 86 ? 28.920 -10.491 -4.871 1.00 83.75 86 TRP A O 1
#

InterPro domains:
  IPR038506 GLE1-like superfamily [G3DSA:1.25.40.510] (1-71)

Solvent-accessible surface area (backbone atoms only — not comparable to full-atom values): 4929 Å² total; per-residue (Å²): 118,71,51,64,53,47,49,48,51,33,40,53,53,40,57,47,44,50,59,46,32,29,60,44,40,71,76,31,69,78,55,42,60,52,52,52,48,44,43,62,70,57,48,46,59,58,48,52,76,68,43,61,69,85,39,66,47,48,38,51,36,49,54,49,52,52,49,31,65,74,69,70,54,52,69,75,36,90,85,67,79,58,91,85,73,121

Organism: NCBI:txid1563983